Protein AF-A0A8T8HR27-F1 (afdb_monomer_lite)

InterPro domains:
  IPR000883 Cytochrome c oxidase subunit I [PF00115] (1-48)
  IPR000883 Cytochrome c oxidase subunit I [PTHR10422] (1-68)
  IPR023616 Cytochrome c oxidase-like, subunit I domain [PS50855] (1-81)
  IPR036927 Cytochrome c oxidase-like, subunit I superfamily [G3DSA:1.20.210.10] (1-81)
  IPR036927 Cytochrome c oxidase-like, subunit I superfamily [SSF81442] (1-81)

Sequence (81 aa):
QFMTMFIGVNLTFFPQHFLGLSGMPRRYSDYPDCYTAWNITSSLGSTMSMISIIMFIMIMWESIVAKRVVIFSRNMSSSIE

Radius of gyration: 19.64 Å; chains: 1; bounding box: 32×37×51 Å

Structure (mmCIF, N/CA/C/O backbone):
data_AF-A0A8T8HR27-F1
#
_entry.id   AF-A0A8T8HR27-F1
#
loop_
_atom_site.group_PDB
_atom_site.id
_atom_site.type_symbol
_atom_site.label_atom_id
_atom_site.label_alt_id
_atom_site.label_comp_id
_atom_site.label_asym_id
_atom_site.label_entity_id
_atom_site.label_seq_id
_atom_site.pdbx_PDB_ins_code
_atom_site.Cartn_x
_atom_site.Cartn_y
_atom_site.Cartn_z
_atom_site.occupancy
_atom_site.B_iso_or_equiv
_atom_site.auth_seq_id
_atom_site.auth_comp_id
_atom_site.auth_asym_id
_atom_site.auth_atom_id
_atom_site.pdbx_PDB_model_num
ATOM 1 N N . GLN A 1 1 ? -1.048 1.134 11.544 1.00 88.50 1 GLN A N 1
ATOM 2 C CA . GLN A 1 1 ? -1.843 1.338 10.315 1.00 88.50 1 GLN A CA 1
ATOM 3 C C . GLN A 1 1 ? -1.303 2.496 9.471 1.00 88.50 1 GLN A C 1
ATOM 5 O O . GLN A 1 1 ? -0.785 2.204 8.404 1.00 88.50 1 GLN A O 1
ATOM 10 N N . PHE A 1 2 ? -1.292 3.754 9.936 1.00 92.81 2 PHE A N 1
ATOM 11 C CA . PHE A 1 2 ? -0.790 4.887 9.129 1.00 92.81 2 PHE A CA 1
ATOM 12 C C . PHE A 1 2 ? 0.630 4.694 8.557 1.00 92.81 2 PHE A C 1
ATOM 14 O O . PHE A 1 2 ? 0.791 4.670 7.343 1.00 92.81 2 PHE A O 1
ATOM 21 N N . MET A 1 3 ? 1.651 4.471 9.396 1.00 94.88 3 MET A N 1
ATOM 22 C CA . MET A 1 3 ? 3.042 4.341 8.915 1.00 94.88 3 MET A CA 1
ATOM 23 C C . MET A 1 3 ? 3.234 3.170 7.946 1.00 94.88 3 MET A C 1
ATOM 25 O O . MET A 1 3 ? 3.909 3.295 6.930 1.00 94.88 3 MET A O 1
ATOM 29 N N . THR A 1 4 ? 2.586 2.040 8.226 1.00 92.56 4 THR A N 1
ATOM 30 C CA . THR A 1 4 ? 2.630 0.860 7.353 1.00 92.56 4 THR A CA 1
ATOM 31 C C . THR A 1 4 ? 1.950 1.107 6.006 1.00 92.56 4 THR A C 1
ATOM 33 O O . THR A 1 4 ? 2.454 0.652 4.985 1.00 92.56 4 THR A O 1
ATOM 36 N N . MET A 1 5 ? 0.850 1.867 5.986 1.00 94.25 5 MET A N 1
ATOM 37 C CA . MET A 1 5 ? 0.170 2.251 4.749 1.00 94.25 5 MET A CA 1
ATOM 38 C C . MET A 1 5 ? 1.014 3.250 3.958 1.00 94.25 5 MET A C 1
ATOM 40 O O . MET A 1 5 ? 1.194 3.075 2.759 1.00 94.25 5 MET A O 1
ATOM 44 N N . PHE A 1 6 ? 1.586 4.248 4.634 1.00 95.19 6 PHE A N 1
ATOM 45 C CA . PHE A 1 6 ? 2.443 5.259 4.022 1.00 95.19 6 PHE A CA 1
ATOM 46 C C . PHE A 1 6 ? 3.664 4.636 3.332 1.00 95.19 6 PHE A C 1
ATOM 48 O O . PHE A 1 6 ? 3.930 4.918 2.166 1.00 95.19 6 PHE A O 1
ATOM 55 N N . ILE A 1 7 ? 4.376 3.740 4.021 1.00 95.75 7 ILE A N 1
ATOM 56 C CA . ILE A 1 7 ? 5.535 3.045 3.448 1.00 95.75 7 ILE A CA 1
ATOM 57 C C . ILE A 1 7 ? 5.099 2.115 2.307 1.00 95.75 7 ILE A C 1
ATOM 59 O O . ILE A 1 7 ? 5.709 2.143 1.240 1.00 95.75 7 ILE A O 1
ATOM 63 N N . GLY A 1 8 ? 4.033 1.327 2.493 1.00 95.50 8 GLY A N 1
ATOM 64 C CA . GLY A 1 8 ? 3.562 0.372 1.484 1.00 95.50 8 GLY A CA 1
ATOM 65 C C . GLY A 1 8 ? 3.123 1.041 0.179 1.00 95.50 8 GLY A C 1
ATOM 66 O O . GLY A 1 8 ? 3.551 0.641 -0.902 1.00 95.50 8 GLY A O 1
ATOM 67 N N . VAL A 1 9 ? 2.326 2.108 0.267 1.00 95.19 9 VAL A N 1
ATOM 68 C CA . VAL A 1 9 ? 1.859 2.878 -0.897 1.00 95.19 9 VAL A CA 1
ATOM 69 C C . VAL A 1 9 ? 3.042 3.502 -1.640 1.00 95.19 9 VAL A C 1
ATOM 71 O O . VAL A 1 9 ? 3.149 3.336 -2.855 1.00 95.19 9 VAL A O 1
ATOM 74 N N . ASN A 1 10 ? 3.979 4.135 -0.929 1.00 94.25 10 ASN A N 1
ATOM 75 C CA . ASN A 1 10 ? 5.164 4.716 -1.564 1.00 94.25 10 ASN A CA 1
ATOM 76 C C . ASN A 1 10 ? 6.024 3.655 -2.257 1.00 94.25 10 ASN A C 1
ATOM 78 O O . ASN A 1 10 ? 6.423 3.850 -3.402 1.00 94.25 10 ASN A O 1
ATOM 82 N N . LEU A 1 11 ? 6.244 2.501 -1.624 1.00 93.62 11 LEU A N 1
ATOM 83 C CA . LEU A 1 11 ? 6.988 1.403 -2.242 1.00 93.62 11 LEU A CA 1
ATOM 84 C C . LEU A 1 11 ? 6.276 0.834 -3.483 1.00 93.62 11 LEU A C 1
ATOM 86 O O . LEU A 1 11 ? 6.936 0.358 -4.399 1.00 93.62 11 LEU A O 1
ATOM 90 N N . THR A 1 12 ? 4.944 0.921 -3.548 1.00 95.12 12 THR A N 1
ATOM 91 C CA . THR A 1 12 ? 4.159 0.445 -4.698 1.00 95.12 12 THR A CA 1
ATOM 92 C C . THR A 1 12 ? 4.249 1.407 -5.885 1.00 95.12 12 THR A C 1
ATOM 94 O O . THR A 1 12 ? 4.521 0.980 -7.007 1.00 95.12 12 THR A O 1
ATOM 97 N N . PHE A 1 13 ? 4.027 2.705 -5.654 1.00 93.00 13 PHE A N 1
ATOM 98 C CA . PHE A 1 13 ? 3.882 3.701 -6.725 1.00 93.00 13 PHE A CA 1
ATOM 99 C C . PHE A 1 13 ? 5.194 4.383 -7.123 1.00 93.00 13 PHE A C 1
ATOM 101 O O . PHE A 1 13 ? 5.324 4.854 -8.253 1.00 93.00 13 PHE A O 1
ATOM 108 N N . PHE A 1 14 ? 6.197 4.426 -6.246 1.00 94.50 14 PHE A N 1
ATOM 109 C CA . PHE A 1 14 ? 7.473 5.058 -6.579 1.00 94.50 14 PHE A CA 1
ATOM 110 C C . PHE A 1 14 ? 8.222 4.328 -7.715 1.00 94.50 14 PHE A C 1
ATOM 112 O O . PHE A 1 14 ? 8.574 4.992 -8.691 1.00 94.50 14 PHE A O 1
ATOM 119 N N . PRO A 1 15 ? 8.357 2.980 -7.717 1.00 92.19 15 PRO A N 1
ATOM 120 C CA . PRO A 1 15 ? 8.929 2.235 -8.848 1.00 92.19 15 PRO A CA 1
ATOM 121 C C . PRO A 1 15 ? 8.236 2.485 -10.194 1.00 92.19 15 PRO A C 1
ATOM 123 O O . PRO A 1 15 ? 8.875 2.430 -11.244 1.00 92.19 15 PRO A O 1
ATOM 126 N N . GLN A 1 16 ? 6.937 2.799 -10.178 1.00 92.19 16 GLN A N 1
ATOM 127 C CA . GLN A 1 16 ? 6.163 3.036 -11.400 1.00 92.19 16 GLN A CA 1
ATOM 128 C C . GLN A 1 16 ? 6.607 4.302 -12.143 1.00 92.19 16 GLN A C 1
ATOM 130 O O . GLN A 1 16 ? 6.466 4.368 -13.362 1.00 92.19 16 GLN A O 1
ATOM 135 N N . HIS A 1 17 ? 7.207 5.273 -11.449 1.00 91.81 17 HIS A N 1
ATOM 136 C CA . HIS A 1 17 ? 7.781 6.455 -12.091 1.00 91.81 17 HIS A CA 1
ATOM 137 C C . HIS A 1 17 ? 8.981 6.073 -12.968 1.00 91.81 17 HIS A C 1
ATOM 139 O O . HIS A 1 17 ? 9.074 6.510 -14.115 1.00 91.81 17 HIS A O 1
ATOM 145 N N . PHE A 1 18 ? 9.862 5.195 -12.475 1.00 89.25 18 PHE A N 1
ATOM 146 C CA . PHE A 1 18 ? 11.005 4.697 -13.248 1.00 89.25 18 PHE A CA 1
ATOM 147 C C . PHE A 1 18 ? 10.572 3.796 -14.412 1.00 89.25 18 PHE A C 1
ATOM 149 O O . PHE A 1 18 ? 11.137 3.882 -15.504 1.00 89.25 18 PHE A O 1
ATOM 156 N N . LEU A 1 19 ? 9.534 2.978 -14.219 1.00 89.00 19 LEU A N 1
ATOM 157 C CA . LEU A 1 19 ? 8.930 2.179 -15.293 1.00 89.00 19 LEU A CA 1
ATOM 158 C C . LEU A 1 19 ? 8.320 3.062 -16.396 1.00 89.00 19 LEU A C 1
ATOM 160 O O . LEU A 1 19 ? 8.506 2.792 -17.580 1.00 89.00 19 LEU A O 1
ATOM 164 N N . GLY A 1 20 ? 7.659 4.160 -16.020 1.00 91.12 20 GLY A N 1
ATOM 165 C CA . GLY A 1 20 ? 7.131 5.137 -16.974 1.00 91.12 20 GLY A CA 1
ATOM 166 C C . GLY A 1 20 ? 8.231 5.8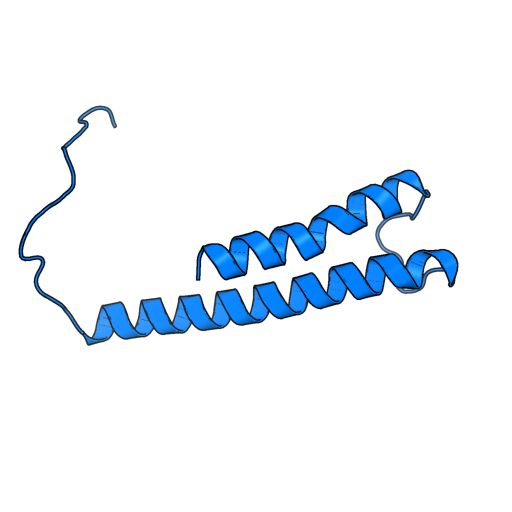36 -17.779 1.00 91.12 20 GLY A C 1
ATOM 167 O O . GLY A 1 20 ? 8.129 5.934 -18.999 1.00 91.12 20 GLY A O 1
ATOM 168 N N . LEU A 1 21 ? 9.319 6.257 -17.120 1.00 89.06 21 LEU A N 1
ATOM 169 C CA . LEU A 1 21 ? 10.478 6.875 -17.785 1.00 89.06 21 LEU A CA 1
ATOM 170 C C . LEU A 1 21 ? 11.198 5.921 -18.747 1.00 89.06 21 LEU A C 1
ATOM 172 O O . LEU A 1 21 ? 11.746 6.356 -19.754 1.00 89.06 21 LEU A O 1
ATOM 176 N N . SER A 1 22 ? 11.177 4.622 -18.452 1.00 88.31 22 SER A N 1
ATOM 177 C CA . SER A 1 22 ? 11.757 3.574 -19.300 1.00 88.31 22 SER A CA 1
ATOM 178 C C . SER A 1 22 ? 10.802 3.071 -20.392 1.00 88.31 22 SER A C 1
ATOM 180 O O . SER A 1 22 ? 11.108 2.094 -21.074 1.00 88.31 22 SER A O 1
ATOM 182 N N . GLY A 1 23 ? 9.671 3.755 -20.597 1.00 88.62 23 GLY A N 1
ATOM 183 C CA . GLY A 1 23 ? 8.769 3.535 -21.726 1.00 88.62 23 GLY A CA 1
ATOM 184 C C . GLY A 1 23 ? 7.824 2.345 -21.574 1.00 88.62 23 GLY A C 1
ATOM 185 O O . GLY A 1 23 ? 7.239 1.929 -22.571 1.00 88.62 23 GLY A O 1
ATOM 186 N N . MET A 1 24 ? 7.654 1.795 -20.364 1.00 88.56 24 MET A N 1
ATOM 187 C CA . MET A 1 24 ? 6.737 0.677 -20.134 1.00 88.56 24 MET A CA 1
ATOM 188 C C . MET A 1 24 ? 5.285 1.118 -20.407 1.00 88.56 24 MET A C 1
ATOM 190 O O . MET A 1 24 ? 4.758 1.983 -19.697 1.00 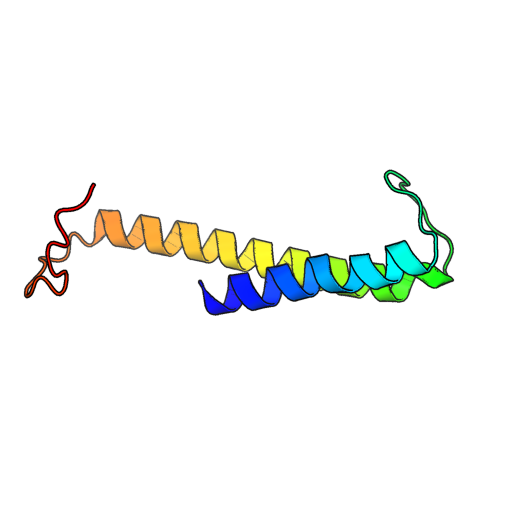88.56 24 MET A O 1
ATOM 194 N N . PRO A 1 25 ? 4.601 0.538 -21.408 1.00 85.38 25 PRO A N 1
ATOM 195 C CA . PRO A 1 25 ? 3.225 0.896 -21.694 1.00 85.38 25 PRO A CA 1
ATOM 196 C C . PRO A 1 25 ? 2.279 0.304 -20.640 1.00 85.38 25 PRO A C 1
ATOM 198 O O . PRO A 1 25 ? 2.485 -0.781 -20.093 1.00 85.38 25 PRO A O 1
ATOM 201 N N . ARG A 1 26 ? 1.197 1.025 -20.342 1.00 87.12 26 ARG A N 1
ATOM 202 C CA . ARG A 1 26 ? 0.175 0.565 -19.394 1.00 87.12 26 ARG A CA 1
ATOM 203 C C . ARG A 1 26 ? -0.627 -0.594 -20.005 1.00 87.12 26 ARG A C 1
ATOM 205 O O . ARG A 1 26 ? -0.913 -0.572 -21.197 1.00 87.12 26 ARG A O 1
ATOM 212 N N . ARG A 1 27 ? -1.126 -1.501 -19.155 1.00 86.56 27 ARG A N 1
ATOM 213 C CA . ARG A 1 27 ? -2.088 -2.583 -19.485 1.00 86.56 27 ARG A CA 1
ATOM 214 C C . ARG A 1 27 ? -1.504 -3.788 -20.238 1.00 86.56 27 ARG A C 1
ATOM 216 O O . ARG A 1 27 ? -2.207 -4.393 -21.038 1.00 86.56 27 ARG A O 1
ATOM 223 N N . TYR A 1 28 ? -0.260 -4.153 -19.950 1.00 85.19 28 TYR A N 1
ATOM 224 C CA . TYR A 1 28 ? 0.347 -5.380 -20.466 1.00 85.19 28 TYR A CA 1
ATOM 225 C C . TYR A 1 28 ? 0.417 -6.433 -19.361 1.00 85.19 28 TYR A C 1
ATOM 227 O O . TYR A 1 28 ? 0.753 -6.101 -18.224 1.00 85.19 28 TYR A O 1
ATOM 235 N N . SER A 1 29 ? 0.042 -7.671 -19.694 1.00 79.19 29 SER A N 1
ATOM 236 C CA . SER A 1 29 ? 0.181 -8.828 -18.799 1.00 79.19 29 SER A CA 1
ATOM 237 C C . SER A 1 29 ? 1.646 -9.193 -18.605 1.00 79.19 29 SER A C 1
ATOM 239 O O . SER A 1 29 ? 2.068 -9.450 -17.483 1.00 79.19 29 SER A O 1
ATOM 241 N N . ASP A 1 30 ? 2.406 -9.143 -19.698 1.00 82.12 30 ASP A N 1
ATOM 242 C CA . ASP A 1 30 ? 3.804 -9.534 -19.758 1.00 82.12 30 ASP A CA 1
ATOM 243 C C . ASP A 1 30 ? 4.672 -8.353 -20.177 1.00 82.12 30 ASP A C 1
ATOM 245 O O . ASP A 1 30 ? 4.257 -7.462 -20.924 1.00 82.12 30 ASP A O 1
ATOM 249 N N . TYR A 1 31 ? 5.898 -8.345 -19.674 1.00 84.56 31 TYR A N 1
ATOM 250 C CA . TYR A 1 31 ? 6.875 -7.297 -19.909 1.00 84.56 31 TYR A CA 1
ATOM 251 C C . TYR A 1 31 ? 8.265 -7.921 -20.060 1.00 84.56 31 TYR A C 1
ATOM 253 O O . TYR A 1 31 ? 8.535 -8.956 -19.452 1.00 84.56 31 TYR A O 1
ATOM 261 N N . PRO A 1 32 ? 9.158 -7.320 -20.863 1.00 83.31 32 PRO A N 1
ATOM 262 C CA . PRO A 1 32 ? 10.516 -7.825 -21.015 1.00 83.31 32 PRO A CA 1
ATOM 263 C C . PRO A 1 32 ? 11.297 -7.793 -19.693 1.00 83.31 32 PRO A C 1
ATOM 265 O O . PRO A 1 32 ? 11.015 -6.991 -18.796 1.00 83.31 32 PRO A O 1
ATOM 268 N N . ASP A 1 33 ? 12.318 -8.649 -19.601 1.00 82.69 33 ASP A N 1
ATOM 269 C CA . ASP A 1 33 ? 13.066 -8.915 -18.365 1.00 82.69 33 ASP A CA 1
ATOM 270 C C . ASP A 1 33 ? 13.684 -7.661 -17.725 1.00 82.69 33 ASP A C 1
ATOM 272 O O . ASP A 1 33 ? 13.866 -7.606 -16.508 1.00 82.69 33 ASP A O 1
ATOM 276 N N . CYS A 1 34 ? 13.938 -6.609 -18.510 1.00 83.44 34 CYS A N 1
ATOM 277 C CA . CYS A 1 34 ? 14.453 -5.327 -18.028 1.00 83.44 34 CYS A CA 1
ATOM 278 C C . CYS A 1 34 ? 13.527 -4.611 -1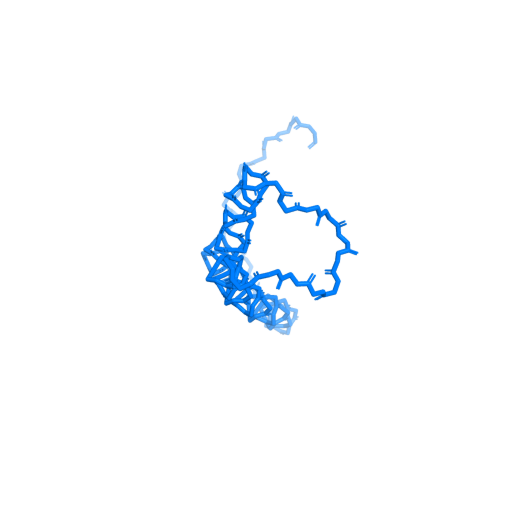7.024 1.00 83.44 34 CYS A C 1
ATOM 280 O O . CYS A 1 34 ? 14.012 -3.831 -16.205 1.00 83.44 34 CYS A O 1
ATOM 282 N N . TYR A 1 35 ? 12.219 -4.889 -17.036 1.00 87.44 35 TYR A N 1
ATOM 283 C CA . TYR A 1 35 ? 11.248 -4.273 -16.122 1.00 87.44 35 TYR A CA 1
ATOM 284 C C . TYR A 1 35 ? 10.967 -5.111 -14.866 1.00 87.44 35 TYR A C 1
ATOM 286 O O . TYR A 1 35 ? 10.270 -4.657 -13.955 1.00 87.44 35 TYR A O 1
ATOM 294 N N . THR A 1 36 ? 11.511 -6.328 -14.783 1.00 87.50 36 THR A N 1
ATOM 295 C CA . THR A 1 36 ? 11.213 -7.282 -13.700 1.00 87.50 36 THR A CA 1
ATOM 296 C C . THR A 1 36 ? 11.566 -6.743 -12.318 1.00 87.50 36 THR A C 1
ATOM 298 O O . THR A 1 36 ? 10.740 -6.815 -11.411 1.00 87.50 36 THR A O 1
ATOM 301 N N . ALA A 1 37 ? 12.740 -6.130 -12.155 1.00 88.38 37 ALA A N 1
ATOM 302 C CA . ALA A 1 37 ? 13.215 -5.636 -10.862 1.00 88.38 37 ALA A CA 1
ATOM 303 C C . ALA A 1 37 ? 12.274 -4.586 -10.237 1.00 88.38 37 ALA A C 1
ATOM 305 O O . ALA A 1 37 ? 11.921 -4.666 -9.054 1.00 88.38 37 ALA A O 1
ATOM 306 N N . TRP A 1 38 ? 11.817 -3.619 -11.036 1.00 89.69 38 TRP A N 1
ATOM 307 C CA . TRP A 1 38 ? 10.904 -2.574 -10.568 1.00 89.69 38 TRP A CA 1
ATOM 308 C C . TRP A 1 38 ? 9.491 -3.105 -10.314 1.00 89.69 38 TRP A C 1
ATOM 310 O O . TRP A 1 38 ? 8.856 -2.688 -9.343 1.00 89.69 38 TRP A O 1
ATOM 320 N N . ASN A 1 39 ? 9.023 -4.069 -11.114 1.00 91.31 39 ASN A N 1
ATOM 321 C CA . ASN A 1 39 ? 7.729 -4.718 -10.892 1.00 91.31 39 ASN A CA 1
ATOM 322 C C . ASN A 1 39 ? 7.717 -5.592 -9.628 1.00 91.31 39 ASN A C 1
ATOM 324 O O . ASN A 1 39 ? 6.742 -5.554 -8.881 1.00 91.31 39 ASN A O 1
ATOM 328 N N . ILE A 1 40 ? 8.806 -6.305 -9.323 1.00 91.31 40 ILE A N 1
ATOM 329 C CA . ILE A 1 40 ? 8.940 -7.067 -8.067 1.00 91.31 40 ILE A CA 1
ATOM 330 C C . ILE A 1 40 ? 8.954 -6.119 -6.861 1.00 91.31 40 ILE A C 1
ATOM 332 O O . ILE A 1 40 ? 8.306 -6.372 -5.849 1.00 91.31 40 ILE A O 1
ATOM 336 N N . THR A 1 41 ? 9.648 -4.986 -6.968 1.00 92.94 41 THR A N 1
ATOM 337 C CA . THR A 1 41 ? 9.662 -3.985 -5.889 1.00 92.94 41 THR A CA 1
ATOM 338 C C . THR A 1 41 ? 8.263 -3.402 -5.657 1.00 92.94 41 THR A C 1
ATOM 340 O O . THR A 1 41 ? 7.812 -3.291 -4.517 1.00 92.94 41 THR A O 1
ATOM 343 N N . SER A 1 42 ? 7.538 -3.097 -6.739 1.00 93.06 42 SER A N 1
ATOM 344 C CA . SER A 1 42 ? 6.157 -2.608 -6.670 1.00 93.06 42 SER A CA 1
ATOM 345 C C . SER A 1 42 ? 5.206 -3.653 -6.071 1.00 93.06 42 SER A C 1
ATOM 347 O O . SER A 1 42 ? 4.369 -3.317 -5.229 1.00 93.06 42 SER A O 1
ATOM 349 N N . SER A 1 43 ? 5.363 -4.935 -6.421 1.00 93.19 43 SER A N 1
ATOM 350 C CA . SER A 1 43 ? 4.521 -6.008 -5.883 1.00 93.19 43 SER A CA 1
ATOM 351 C C . SER A 1 43 ? 4.748 -6.227 -4.384 1.00 93.19 43 SER A C 1
ATOM 353 O O . SER A 1 43 ? 3.773 -6.393 -3.648 1.00 93.19 43 SER A O 1
ATOM 355 N N . LEU A 1 44 ? 5.985 -6.105 -3.893 1.00 95.19 44 LEU A N 1
ATOM 356 C CA . LEU A 1 44 ? 6.283 -6.109 -2.455 1.00 95.19 44 LEU A CA 1
ATOM 357 C C . LEU A 1 44 ? 5.628 -4.930 -1.717 1.00 95.19 44 LEU A C 1
ATOM 359 O O . LEU A 1 44 ? 5.133 -5.089 -0.603 1.00 95.19 44 LEU A O 1
ATOM 363 N N . GLY A 1 45 ? 5.568 -3.749 -2.337 1.00 93.56 45 GLY A N 1
ATOM 364 C CA . GLY A 1 45 ? 4.799 -2.623 -1.798 1.00 93.56 45 GLY A CA 1
ATOM 365 C C . GLY A 1 45 ? 3.306 -2.941 -1.684 1.00 93.56 45 GLY A C 1
ATOM 366 O O . GLY A 1 45 ? 2.677 -2.656 -0.658 1.00 93.56 45 GLY A O 1
ATOM 367 N N . SER A 1 46 ? 2.751 -3.600 -2.704 1.00 93.25 46 SER A N 1
ATOM 368 C CA . SER A 1 46 ? 1.327 -3.935 -2.742 1.00 93.25 46 SER A CA 1
ATOM 369 C C . SER A 1 46 ? 0.930 -4.910 -1.627 1.00 93.25 46 SER A C 1
ATOM 371 O O . SER A 1 46 ? -0.065 -4.673 -0.935 1.00 93.25 46 SER A O 1
ATOM 373 N N . THR A 1 47 ? 1.741 -5.936 -1.349 1.00 95.25 47 THR A N 1
ATOM 374 C CA . THR A 1 47 ? 1.473 -6.884 -0.255 1.00 95.25 47 THR A CA 1
ATOM 375 C C . THR A 1 47 ? 1.541 -6.198 1.110 1.00 95.25 47 THR A C 1
ATOM 377 O O . THR A 1 47 ? 0.675 -6.425 1.957 1.00 95.25 47 THR A O 1
ATOM 380 N N . MET A 1 48 ? 2.484 -5.271 1.307 1.00 94.94 48 MET A N 1
ATOM 381 C CA . MET A 1 48 ? 2.566 -4.458 2.527 1.00 94.94 48 MET A CA 1
ATOM 382 C C . MET A 1 48 ? 1.332 -3.566 2.718 1.00 94.94 48 MET A C 1
ATOM 384 O O . MET A 1 48 ? 0.808 -3.450 3.831 1.00 94.94 48 MET A O 1
ATOM 388 N N . SER A 1 49 ? 0.818 -2.966 1.641 1.00 93.88 49 SER A N 1
ATOM 389 C CA . SER A 1 49 ? -0.419 -2.179 1.708 1.00 93.88 49 SER A CA 1
ATOM 390 C C . SER A 1 49 ? -1.648 -3.039 2.033 1.00 93.88 49 SER A C 1
ATOM 392 O O . SER A 1 49 ? -2.474 -2.627 2.850 1.00 93.88 49 SER A O 1
ATOM 394 N N . MET A 1 50 ? -1.723 -4.266 1.502 1.00 95.44 50 MET A N 1
ATOM 395 C CA . MET A 1 50 ? -2.785 -5.223 1.822 1.00 95.44 50 MET A CA 1
ATOM 396 C C . MET A 1 50 ? -2.792 -5.572 3.316 1.00 95.44 50 MET A C 1
ATOM 398 O O . MET A 1 50 ? -3.840 -5.510 3.960 1.00 95.44 50 MET A O 1
ATOM 402 N N . ILE A 1 51 ? -1.619 -5.846 3.899 1.00 95.94 51 ILE A N 1
ATOM 403 C CA . ILE A 1 51 ? -1.480 -6.083 5.345 1.00 95.94 51 ILE A CA 1
ATOM 404 C C . ILE A 1 51 ? -1.958 -4.859 6.140 1.00 95.94 51 ILE A C 1
ATOM 406 O O . ILE A 1 51 ? -2.633 -4.993 7.162 1.00 95.94 51 ILE A O 1
ATOM 410 N N . SER A 1 52 ? -1.666 -3.648 5.660 1.00 95.06 52 SER A N 1
ATOM 411 C CA . SER A 1 52 ? -2.104 -2.420 6.324 1.00 95.06 52 SER A CA 1
ATOM 412 C C . SER A 1 52 ? -3.624 -2.232 6.337 1.00 95.06 52 SER A C 1
ATOM 414 O O . SER A 1 52 ? -4.171 -1.767 7.339 1.00 95.06 52 SER A O 1
ATOM 416 N N . ILE A 1 53 ? -4.309 -2.634 5.264 1.00 95.56 53 ILE A N 1
ATOM 417 C CA . ILE A 1 53 ? -5.775 -2.614 5.181 1.00 95.56 53 ILE A CA 1
ATOM 418 C C . ILE A 1 53 ? -6.382 -3.634 6.148 1.00 95.56 53 ILE A C 1
ATOM 420 O O . ILE A 1 53 ? -7.324 -3.306 6.865 1.00 95.56 53 ILE A O 1
ATOM 424 N N . ILE A 1 54 ? -5.813 -4.838 6.243 1.00 96.50 54 ILE A N 1
ATOM 425 C CA . ILE A 1 54 ? -6.272 -5.843 7.216 1.00 96.50 54 ILE A CA 1
ATOM 426 C C . ILE A 1 54 ? -6.129 -5.298 8.643 1.00 96.50 54 ILE A C 1
ATOM 428 O O . ILE A 1 54 ? -7.078 -5.356 9.425 1.00 96.50 54 ILE A O 1
ATOM 432 N N . MET A 1 55 ? -4.989 -4.680 8.972 1.00 95.25 55 MET A N 1
ATOM 433 C CA . MET A 1 55 ? -4.813 -4.016 10.268 1.00 95.25 55 MET A CA 1
ATOM 434 C C . MET A 1 55 ? -5.842 -2.905 10.508 1.00 95.25 55 MET A C 1
ATOM 436 O O . MET A 1 55 ? -6.311 -2.748 11.631 1.00 95.25 55 MET A O 1
ATOM 440 N N . PHE A 1 56 ? -6.204 -2.135 9.479 1.00 95.62 56 PHE A N 1
ATOM 441 C CA . PHE A 1 56 ?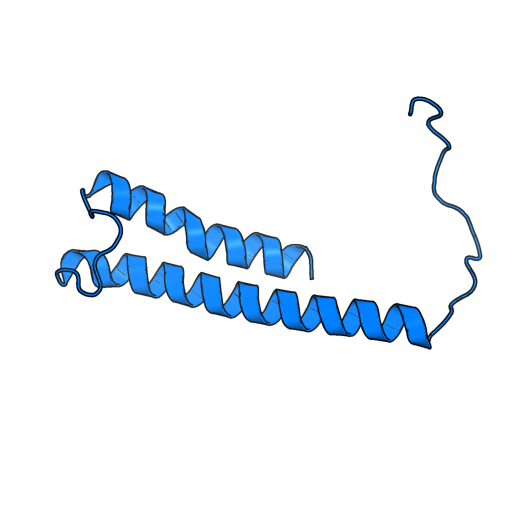 -7.231 -1.100 9.597 1.00 95.62 56 PHE A CA 1
ATOM 442 C C . PHE A 1 56 ? -8.595 -1.686 9.969 1.00 95.62 56 PHE A C 1
ATOM 444 O O . PHE A 1 56 ? -9.239 -1.190 10.891 1.00 95.62 56 PHE A O 1
ATOM 451 N N . ILE A 1 57 ? -9.003 -2.772 9.306 1.00 96.44 57 ILE A N 1
ATOM 452 C CA . ILE A 1 57 ? -10.266 -3.461 9.598 1.00 96.44 57 ILE A CA 1
ATOM 453 C C . ILE A 1 57 ? -10.278 -3.969 11.045 1.00 96.44 57 ILE A C 1
ATOM 455 O O . ILE A 1 57 ? -11.274 -3.795 11.743 1.00 96.44 57 ILE A O 1
ATOM 459 N N . MET A 1 58 ? -9.162 -4.521 11.530 1.00 95.69 58 MET A N 1
ATOM 460 C CA . MET A 1 58 ? -9.056 -4.998 12.915 1.00 95.69 58 MET A CA 1
ATOM 461 C C . MET A 1 58 ? -9.162 -3.864 13.942 1.00 95.69 58 MET A C 1
ATOM 463 O O . MET A 1 58 ? -9.865 -4.012 14.938 1.00 95.69 58 MET A O 1
ATOM 467 N N . ILE A 1 59 ? -8.523 -2.716 13.689 1.00 94.75 59 ILE A N 1
ATOM 468 C CA . ILE A 1 59 ? -8.621 -1.533 14.565 1.00 94.75 59 ILE A CA 1
ATOM 469 C C . ILE A 1 59 ? -10.057 -0.995 14.586 1.00 94.75 59 ILE A C 1
ATOM 471 O O . ILE A 1 59 ? -10.580 -0.655 15.647 1.00 94.75 59 ILE A O 1
ATOM 475 N N . MET A 1 60 ? -10.713 -0.937 13.422 1.00 94.06 60 MET A N 1
ATOM 476 C CA . MET A 1 60 ? -12.115 -0.527 13.315 1.00 94.06 60 MET A CA 1
ATOM 477 C C . MET A 1 60 ? -13.034 -1.463 14.104 1.00 94.06 60 MET A C 1
ATOM 479 O O . MET A 1 60 ? -13.886 -0.998 14.861 1.00 94.06 60 MET A O 1
ATOM 483 N N . TRP A 1 61 ? -12.831 -2.773 13.967 1.00 95.81 61 TRP A N 1
ATOM 484 C CA . TRP A 1 61 ? -13.585 -3.778 14.706 1.00 95.81 61 TRP A CA 1
ATOM 485 C C . TRP A 1 61 ? -13.392 -3.643 16.223 1.00 95.81 61 TRP A C 1
ATOM 487 O O . TRP A 1 61 ? -14.373 -3.579 16.963 1.00 95.81 61 TRP A O 1
ATOM 497 N N . GLU A 1 62 ? -12.143 -3.534 16.692 1.00 92.94 62 GLU A N 1
ATOM 498 C CA . GLU A 1 62 ? -11.833 -3.338 18.116 1.00 92.94 62 GLU A CA 1
ATOM 499 C C . GLU A 1 62 ? -12.519 -2.081 18.667 1.00 92.94 62 GLU A C 1
ATOM 501 O O . GLU A 1 62 ? -13.124 -2.123 19.740 1.00 92.94 62 GLU A O 1
ATOM 506 N N . SER A 1 63 ? -12.468 -0.977 17.917 1.00 90.25 63 SER A N 1
ATOM 507 C CA . SER A 1 63 ? -13.050 0.306 18.317 1.00 90.25 63 SER A CA 1
ATOM 508 C C . SER A 1 63 ? -14.559 0.209 18.580 1.00 90.25 63 SER A C 1
ATOM 510 O O . SER A 1 63 ? -15.051 0.722 19.588 1.00 90.25 63 SER A O 1
ATOM 512 N N . ILE A 1 64 ? -15.293 -0.514 17.725 1.00 91.69 64 ILE A N 1
ATOM 513 C CA . ILE A 1 64 ? -16.745 -0.703 17.866 1.00 91.69 64 ILE A CA 1
ATOM 514 C C . ILE A 1 64 ? -17.079 -1.557 19.099 1.00 91.69 64 ILE A C 1
ATOM 516 O O . ILE A 1 64 ? -18.051 -1.273 19.804 1.00 91.69 64 ILE A O 1
ATOM 520 N N . VAL A 1 65 ? -16.277 -2.589 19.379 1.00 94.25 65 VAL A N 1
ATOM 521 C CA . VAL A 1 65 ? -16.520 -3.521 20.493 1.00 94.25 65 VAL A CA 1
ATOM 522 C C . VAL A 1 65 ? -16.140 -2.907 21.843 1.00 94.25 65 VAL A C 1
ATOM 524 O O . VAL A 1 65 ? -16.892 -3.035 22.807 1.00 94.25 65 VAL A O 1
ATOM 527 N N . ALA A 1 66 ? -14.997 -2.222 21.929 1.00 86.56 66 ALA A N 1
ATOM 528 C CA . ALA A 1 66 ? -14.427 -1.782 23.201 1.00 86.56 66 ALA A CA 1
ATOM 529 C C . ALA A 1 66 ? -15.144 -0.578 23.845 1.00 86.56 66 ALA A C 1
ATOM 531 O O . ALA A 1 66 ? -14.906 -0.326 25.025 1.00 86.56 66 ALA A O 1
ATOM 532 N N . LYS A 1 67 ? -15.978 0.170 23.093 1.00 80.75 67 LYS A N 1
ATOM 533 C CA . LYS A 1 67 ? -16.795 1.324 23.549 1.00 80.75 67 LYS A CA 1
ATOM 534 C C . LYS A 1 67 ? -16.130 2.169 24.655 1.00 80.75 67 LYS A C 1
ATOM 536 O O . LYS A 1 67 ? -16.729 2.437 25.696 1.00 80.75 67 LYS A O 1
ATOM 541 N N . ARG A 1 68 ? -14.865 2.565 24.459 1.00 81.19 68 ARG A N 1
ATOM 542 C CA . ARG A 1 68 ? -14.088 3.281 25.486 1.00 81.19 68 ARG A CA 1
ATOM 543 C C . ARG A 1 68 ? -14.647 4.693 25.679 1.00 81.19 68 ARG A C 1
ATOM 545 O O . ARG A 1 68 ? -14.807 5.433 24.712 1.00 81.19 68 ARG A O 1
ATOM 552 N N . VAL A 1 69 ? -14.920 5.067 26.930 1.00 80.00 69 VAL A N 1
ATOM 553 C CA . VAL A 1 69 ? -15.393 6.415 27.279 1.00 80.00 69 VAL A CA 1
ATOM 554 C C . VAL A 1 69 ? -14.279 7.428 27.007 1.00 80.00 69 VAL A C 1
ATOM 556 O O . VAL A 1 69 ? -13.134 7.233 27.418 1.00 80.00 69 VAL A O 1
ATOM 559 N N . VAL A 1 70 ? -14.606 8.519 26.314 1.00 80.56 70 VAL A N 1
ATOM 560 C CA . VAL A 1 70 ? -13.670 9.621 26.060 1.00 80.56 70 VAL A CA 1
ATOM 561 C C . VAL A 1 70 ? -13.543 10.455 27.337 1.00 80.56 70 VAL A C 1
ATOM 563 O O . VAL A 1 70 ? -14.466 11.174 27.700 1.00 80.56 70 VAL A O 1
ATOM 566 N N . ILE A 1 71 ? -12.408 10.343 28.034 1.00 79.12 71 ILE A N 1
ATOM 567 C CA . ILE A 1 71 ? -12.169 11.022 29.326 1.00 79.12 71 ILE A CA 1
ATOM 568 C C . ILE A 1 71 ? -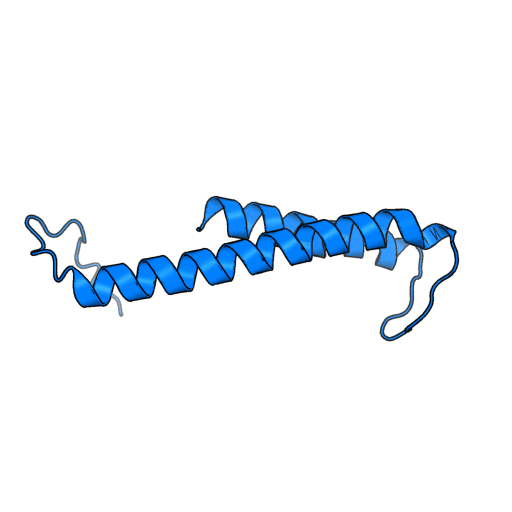11.858 12.518 29.127 1.00 79.12 71 ILE A C 1
ATOM 570 O O . ILE A 1 71 ? -12.231 13.344 29.952 1.00 79.12 71 ILE A O 1
ATOM 574 N N . PHE A 1 72 ? -11.219 12.885 28.010 1.00 80.06 72 PHE A N 1
ATOM 575 C CA . PHE A 1 72 ? -10.919 14.274 27.653 1.00 80.06 72 PHE A CA 1
ATOM 576 C C . PHE A 1 72 ? -11.093 14.486 26.147 1.00 80.06 72 PHE A C 1
ATOM 578 O O . PHE A 1 72 ? -10.502 13.754 25.349 1.00 80.06 72 PHE A O 1
ATOM 585 N N . SER A 1 73 ? -11.866 15.502 25.752 1.00 77.12 73 SER A N 1
ATOM 586 C CA . SER A 1 73 ? -11.886 15.974 24.364 1.00 77.12 73 SER A CA 1
ATOM 587 C C . SER A 1 73 ? -10.611 16.767 24.095 1.00 77.12 73 SER A C 1
ATOM 589 O O . SER A 1 73 ? -10.327 17.743 24.785 1.00 77.12 73 SER A O 1
ATOM 591 N N . ARG A 1 74 ? -9.827 16.336 23.103 1.00 70.88 74 ARG A N 1
ATOM 592 C CA . ARG A 1 74 ? -8.595 17.018 22.673 1.00 70.88 74 ARG A CA 1
ATOM 593 C C . ARG A 1 74 ? -8.804 17.893 21.430 1.00 70.88 74 ARG A C 1
ATOM 595 O O . ARG A 1 74 ? -7.844 18.464 20.923 1.00 70.88 74 ARG A O 1
ATOM 602 N N . ASN A 1 75 ? -10.043 17.994 20.951 1.00 74.06 75 ASN A N 1
ATOM 603 C CA . ASN A 1 75 ? -10.385 18.744 19.750 1.00 74.06 75 ASN A CA 1
ATOM 604 C C . ASN A 1 75 ? -10.781 20.168 20.151 1.00 74.06 75 ASN A C 1
ATOM 606 O O . ASN A 1 75 ? -11.756 20.351 20.880 1.00 74.06 75 ASN A O 1
ATOM 610 N N . MET A 1 76 ? -10.049 21.175 19.668 1.00 72.75 76 MET A N 1
ATOM 611 C CA . MET A 1 76 ? -10.589 22.534 19.623 1.00 72.75 76 MET A CA 1
ATOM 612 C C . MET A 1 76 ? -11.666 22.587 18.540 1.00 72.75 76 MET A C 1
ATOM 614 O O . MET A 1 76 ? -11.465 22.073 17.441 1.00 72.75 76 MET A O 1
ATOM 618 N N . SER A 1 77 ? -12.806 23.207 18.840 1.00 66.25 77 SER A N 1
ATOM 619 C CA . SER A 1 77 ? -13.814 23.527 17.834 1.00 66.25 77 SER A CA 1
ATOM 620 C C . SER A 1 77 ? -13.277 24.642 16.934 1.00 66.25 77 SER A C 1
ATOM 622 O O . SER A 1 77 ? -13.416 25.820 17.261 1.00 66.25 77 SER A O 1
ATOM 624 N N . SER A 1 78 ? -12.649 24.305 15.809 1.00 66.12 78 SER A N 1
ATOM 625 C CA . SER A 1 78 ? -12.497 25.273 14.722 1.00 66.12 78 SER A CA 1
ATOM 626 C C . SER A 1 78 ? -13.832 25.346 13.987 1.00 66.12 78 SER A C 1
ATOM 628 O O . SER A 1 78 ? -14.095 24.553 13.092 1.00 66.12 78 SER A O 1
ATOM 630 N N . SER A 1 79 ? -14.701 26.255 14.426 1.00 73.25 79 SER A N 1
ATOM 631 C CA . SER A 1 79 ? -16.015 26.514 13.831 1.00 73.25 79 SER A CA 1
ATOM 632 C C . SER A 1 79 ? -15.896 27.346 12.549 1.00 73.25 79 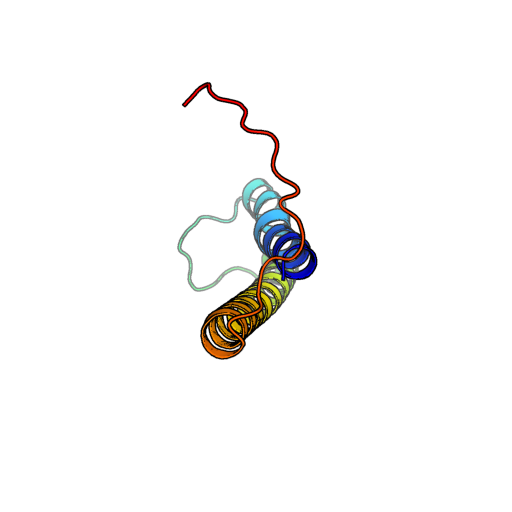SER A C 1
ATOM 634 O O . SER A 1 79 ? -16.364 28.483 12.487 1.00 73.25 79 SER A O 1
ATOM 636 N N . ILE A 1 80 ? -15.237 26.786 11.543 1.00 65.88 80 ILE A N 1
ATOM 637 C CA . ILE A 1 80 ? -15.384 27.178 10.145 1.00 65.88 80 ILE A CA 1
ATOM 638 C C . ILE A 1 80 ? -15.486 25.852 9.391 1.00 65.88 80 ILE A C 1
ATOM 640 O O . ILE A 1 80 ? -14.496 25.133 9.302 1.00 65.88 80 ILE A O 1
ATOM 644 N N . GLU A 1 81 ? -16.707 25.569 8.924 1.00 42.25 81 GLU A N 1
ATOM 645 C CA . GLU A 1 81 ? -17.246 24.301 8.380 1.00 42.25 81 GLU A CA 1
ATOM 646 C C . GLU A 1 81 ? -17.864 23.335 9.406 1.00 42.25 81 GLU A C 1
ATOM 648 O O . GLU A 1 81 ? -17.141 22.669 10.179 1.00 42.25 81 GLU A O 1
#

pLDDT: mean 88.0, std 9.22, range [42.25, 96.5]

Organism: NCBI:txid2586678

Secondary structure (DSSP, 8-state):
-HHHHHHHHHHHHHHHHHHHHTTPPSS-S---GGGHHHHHHHHHHHHHHHHHHHHHHHHHHHHHHH----SS---------

Foldseek 3Di:
DVVLLVQLVCQQCVLVVVCVVVPPDPDDPDDDPVSVVSNVSNVSSVVSNVVVVVVVVVVVVCCVPVVDDDPDDPDDPPPDD